Protein AF-A0A1H5YBR4-F1 (afdb_monomer_lite)

Sequence (71 aa):
MQTCGICGRVLNVEADPLSGDCGGDCWGCIGLIEAKHGWQQSVDFVAAEIASGLRDADGKPKPPEQPLPKS

pLDDT: mean 91.15, std 13.85, range [43.09, 98.5]

Foldseek 3Di:
DAAAPPPRHAAPDPQQQQRDDPPRHTVLVVLLVCVVVPVPVSVVVLVVCVVVVQAPPSSHGDPRPDPDPDD

Organism: NCBI:txid863522

Structure (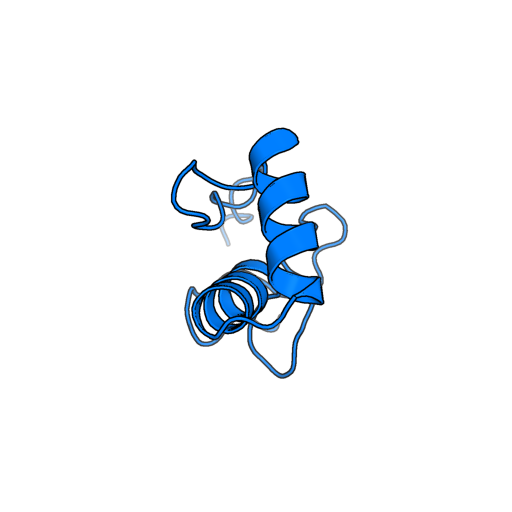mmCIF, N/CA/C/O backbone):
data_AF-A0A1H5YBR4-F1
#
_entry.id   AF-A0A1H5YBR4-F1
#
loop_
_atom_site.group_PDB
_atom_site.id
_atom_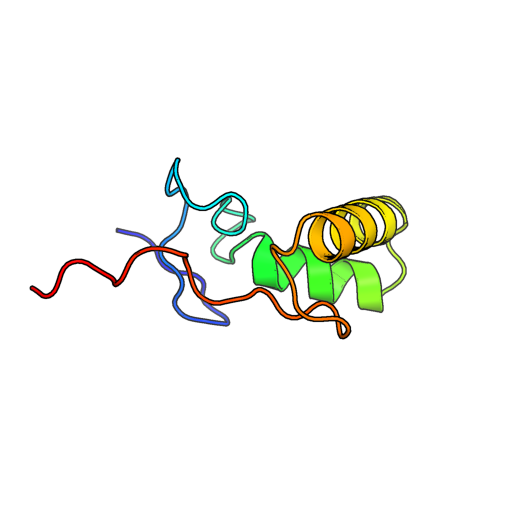site.type_symbol
_atom_site.label_atom_id
_atom_site.label_alt_id
_atom_site.label_comp_id
_atom_site.label_asym_id
_atom_site.label_entity_id
_atom_site.label_seq_id
_atom_site.pdbx_PDB_ins_code
_atom_site.Cartn_x
_atom_site.Cartn_y
_atom_site.Cartn_z
_atom_site.occupancy
_atom_site.B_iso_or_equiv
_atom_site.auth_seq_id
_atom_site.auth_comp_id
_atom_site.auth_asym_id
_atom_site.auth_atom_id
_atom_site.pdbx_PDB_model_num
ATOM 1 N N . MET A 1 1 ? -21.721 -5.834 0.812 1.00 65.00 1 MET A N 1
ATOM 2 C CA . MET A 1 1 ? -20.342 -5.547 1.250 1.00 65.00 1 MET A CA 1
ATOM 3 C C . MET A 1 1 ? -19.409 -6.223 0.265 1.00 65.00 1 MET A C 1
ATOM 5 O O . MET A 1 1 ? -19.566 -7.420 0.070 1.00 65.00 1 MET A O 1
ATOM 9 N N . GLN A 1 2 ? -18.553 -5.467 -0.422 1.00 90.88 2 GLN A N 1
ATOM 10 C CA . GLN A 1 2 ? -17.583 -6.031 -1.368 1.00 90.88 2 GLN A CA 1
ATOM 11 C C . GLN A 1 2 ? -16.253 -6.258 -0.649 1.00 90.88 2 GLN A C 1
ATOM 13 O O . GLN A 1 2 ? -15.912 -5.506 0.266 1.00 90.88 2 GLN A O 1
ATOM 18 N N . THR A 1 3 ? -15.526 -7.299 -1.037 1.00 96.12 3 THR A N 1
ATOM 19 C CA . THR A 1 3 ? -14.242 -7.675 -0.439 1.00 96.12 3 THR A CA 1
ATOM 20 C C . THR A 1 3 ? -13.203 -7.867 -1.528 1.00 96.12 3 THR A C 1
ATOM 22 O O . THR A 1 3 ? -13.532 -8.385 -2.590 1.00 96.12 3 THR A O 1
ATOM 25 N N . CYS A 1 4 ? -11.960 -7.506 -1.228 1.00 96.62 4 CYS A N 1
ATOM 26 C CA . CYS A 1 4 ? -10.799 -7.738 -2.076 1.00 96.62 4 CYS A CA 1
ATOM 27 C C . CYS A 1 4 ? -10.691 -9.220 -2.466 1.00 96.62 4 CYS A C 1
ATOM 29 O O . CYS A 1 4 ? -10.708 -10.083 -1.582 1.00 96.62 4 CYS A O 1
ATOM 31 N N . GLY A 1 5 ? -10.528 -9.509 -3.758 1.00 96.50 5 GLY A N 1
ATOM 32 C CA . GLY A 1 5 ? -10.349 -10.868 -4.273 1.00 96.50 5 GLY A CA 1
ATOM 33 C C . GLY A 1 5 ? -9.033 -11.521 -3.839 1.00 96.50 5 GLY A C 1
ATOM 34 O O . GLY A 1 5 ? -8.960 -12.744 -3.734 1.00 96.50 5 GLY A O 1
ATOM 35 N N . ILE A 1 6 ? -8.010 -10.719 -3.529 1.00 95.88 6 ILE A N 1
ATOM 36 C CA . ILE A 1 6 ? -6.682 -11.209 -3.126 1.00 95.88 6 ILE A CA 1
ATOM 37 C C . ILE A 1 6 ? -6.590 -11.516 -1.625 1.00 95.88 6 ILE A C 1
ATOM 39 O O . ILE A 1 6 ? -6.022 -12.537 -1.239 1.00 95.88 6 ILE A O 1
ATOM 43 N N . CYS A 1 7 ? -7.096 -10.629 -0.761 1.00 94.50 7 CYS A N 1
ATOM 44 C CA . CYS A 1 7 ? -6.867 -10.721 0.691 1.00 94.50 7 CYS A C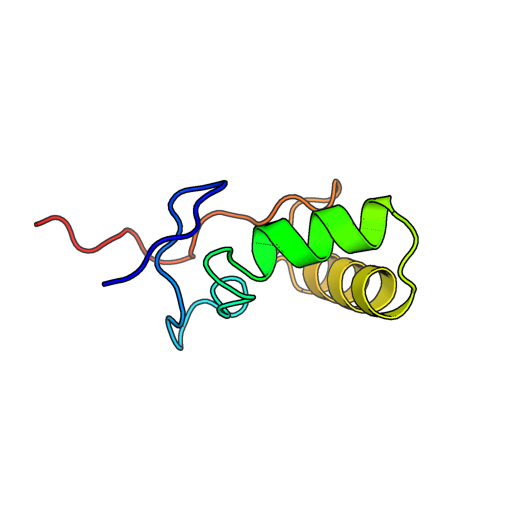A 1
ATOM 45 C C . CYS A 1 7 ? -8.136 -10.736 1.552 1.00 94.50 7 CYS A C 1
ATOM 47 O O . CYS A 1 7 ? -8.035 -10.847 2.772 1.00 94.50 7 CYS A O 1
ATOM 49 N N . GLY A 1 8 ? -9.324 -10.592 0.958 1.00 93.94 8 GLY A N 1
ATOM 50 C CA . GLY A 1 8 ? -10.596 -10.590 1.687 1.00 93.94 8 GLY A CA 1
ATOM 51 C C . GLY A 1 8 ? -10.889 -9.322 2.500 1.00 93.94 8 GLY A C 1
ATOM 52 O O . GLY A 1 8 ? -11.921 -9.262 3.167 1.00 93.94 8 GLY A O 1
ATOM 53 N N . ARG A 1 9 ? -10.031 -8.290 2.451 1.00 93.88 9 ARG A N 1
ATOM 54 C CA . ARG A 1 9 ? -10.300 -6.975 3.064 1.00 93.88 9 ARG A CA 1
ATOM 55 C C . ARG A 1 9 ? -11.609 -6.387 2.524 1.00 93.88 9 ARG A C 1
ATOM 57 O O . ARG A 1 9 ? -11.806 -6.362 1.313 1.00 93.88 9 ARG A O 1
ATOM 64 N N . VAL A 1 10 ? -12.468 -5.870 3.403 1.00 95.31 10 VAL A N 1
ATOM 65 C CA . VAL A 1 10 ? -13.673 -5.115 3.011 1.00 95.31 10 VAL A CA 1
ATOM 66 C C . VAL A 1 10 ? -13.269 -3.853 2.249 1.00 95.31 10 VAL A C 1
ATOM 68 O O . VAL A 1 10 ? -12.384 -3.141 2.707 1.00 95.31 10 VAL A O 1
ATOM 71 N N . LEU A 1 11 ? -13.902 -3.589 1.105 1.00 95.19 11 LEU A N 1
ATOM 72 C CA . LEU A 1 11 ? -13.578 -2.455 0.235 1.00 95.19 11 LEU A CA 1
ATOM 73 C C . LEU A 1 11 ? -14.318 -1.168 0.631 1.00 95.19 11 LEU A C 1
ATOM 75 O O . LEU A 1 11 ? -15.443 -1.226 1.131 1.00 95.19 11 LEU A O 1
ATOM 79 N N . ASN A 1 12 ? -13.706 -0.020 0.322 1.00 94.75 12 ASN A N 1
ATOM 80 C CA . ASN A 1 12 ? -14.233 1.338 0.523 1.00 94.75 12 ASN A CA 1
ATOM 81 C C . ASN A 1 12 ? -14.678 1.632 1.965 1.00 94.75 12 ASN A C 1
ATOM 83 O O . ASN A 1 12 ? -15.709 2.262 2.204 1.00 94.75 12 ASN A O 1
ATOM 87 N N . VAL A 1 13 ? -13.894 1.166 2.933 1.00 94.00 13 VAL A N 1
ATOM 88 C CA . VAL A 1 13 ? -14.059 1.510 4.344 1.00 94.00 13 VAL A CA 1
ATOM 89 C C . VAL A 1 13 ? -13.358 2.843 4.589 1.00 94.00 13 VAL A C 1
ATOM 91 O O . VAL A 1 13 ? -12.142 2.936 4.466 1.00 94.00 13 VAL A O 1
ATOM 94 N N . GLU A 1 14 ? -14.116 3.871 4.970 1.00 91.44 14 GLU A N 1
ATOM 95 C CA . GLU A 1 14 ? -13.605 5.237 5.185 1.00 91.44 14 GLU A CA 1
ATOM 96 C C . GLU A 1 14 ? -12.429 5.296 6.177 1.00 91.44 14 GLU A C 1
ATOM 98 O O . GLU A 1 14 ? -11.487 6.061 5.990 1.00 91.44 14 GLU A O 1
ATOM 103 N N . ALA A 1 15 ? -12.450 4.437 7.199 1.00 91.12 15 ALA A N 1
ATOM 104 C CA . ALA A 1 15 ? -11.402 4.337 8.213 1.00 91.12 15 ALA A CA 1
ATOM 105 C C . ALA A 1 15 ? -10.217 3.423 7.827 1.00 91.12 15 ALA A C 1
ATOM 107 O O . ALA A 1 15 ? -9.283 3.295 8.614 1.00 91.12 15 ALA A O 1
ATOM 108 N N . ASP A 1 16 ? -10.236 2.771 6.659 1.00 93.75 16 ASP A N 1
ATOM 109 C CA . ASP A 1 16 ? -9.128 1.945 6.154 1.00 93.75 16 ASP A CA 1
ATOM 110 C C . ASP A 1 16 ? -8.641 2.506 4.807 1.00 93.75 16 ASP A C 1
ATOM 112 O O . ASP A 1 16 ? -9.173 2.143 3.752 1.00 93.75 16 ASP A O 1
ATOM 116 N N . PRO A 1 17 ? -7.603 3.362 4.805 1.00 94.75 17 PRO A N 1
ATOM 117 C CA . PRO A 1 17 ? -7.050 3.951 3.584 1.00 94.75 17 PRO A CA 1
ATOM 118 C C . PRO A 1 17 ? -6.571 2.917 2.554 1.00 94.75 17 PRO A C 1
ATOM 120 O O . PRO A 1 17 ? -6.534 3.197 1.359 1.00 94.75 17 PRO A O 1
ATOM 123 N N . LEU A 1 18 ? -6.230 1.699 2.990 1.00 96.75 18 LEU A N 1
ATOM 124 C CA . LEU A 1 18 ? -5.773 0.624 2.111 1.00 96.75 18 LEU A CA 1
ATOM 125 C C . LEU A 1 18 ? -6.927 -0.231 1.566 1.00 96.75 18 LEU A C 1
ATOM 127 O O . LEU A 1 18 ? -6.668 -1.258 0.928 1.00 96.75 18 LEU A O 1
ATOM 131 N N . SER A 1 19 ? -8.179 0.151 1.834 1.00 96.50 19 SER A N 1
ATOM 132 C CA . SER A 1 19 ? -9.393 -0.530 1.371 1.00 96.50 19 SER A CA 1
ATOM 133 C C . SER A 1 19 ? -9.988 0.030 0.080 1.00 96.50 19 SER A C 1
ATOM 135 O O . SER A 1 19 ? -10.973 -0.529 -0.400 1.00 96.50 19 SER A O 1
ATOM 137 N N . GLY A 1 20 ? -9.417 1.101 -0.485 1.00 96.69 20 GLY A N 1
ATOM 138 C CA . GLY A 1 20 ? -9.917 1.703 -1.724 1.00 96.69 20 GLY A CA 1
ATOM 139 C C . GLY A 1 20 ? -10.101 0.660 -2.828 1.00 96.69 20 GLY A C 1
ATOM 140 O O . GLY A 1 20 ? -9.221 -0.176 -3.036 1.00 96.69 20 GLY A O 1
ATOM 141 N N . ASP A 1 21 ? -11.262 0.673 -3.479 1.00 97.00 21 ASP A N 1
ATOM 142 C CA . ASP A 1 21 ? -11.617 -0.286 -4.525 1.00 97.00 21 ASP A CA 1
ATOM 143 C C . ASP A 1 21 ? -10.894 0.036 -5.842 1.00 97.00 21 ASP A C 1
ATOM 145 O O . ASP A 1 21 ? -11.158 1.050 -6.489 1.00 97.00 21 ASP A O 1
ATOM 149 N N . CYS A 1 22 ? -9.986 -0.854 -6.238 1.00 96.44 22 CYS A N 1
ATOM 150 C CA . CYS A 1 22 ? -9.211 -0.794 -7.473 1.00 96.44 22 CYS A CA 1
ATOM 151 C C . CYS A 1 22 ? -9.738 -1.787 -8.528 1.00 96.44 22 CYS A C 1
ATOM 153 O O . CYS A 1 22 ? -8.957 -2.366 -9.279 1.00 96.44 22 CYS A O 1
ATOM 155 N N . GLY A 1 23 ? -11.0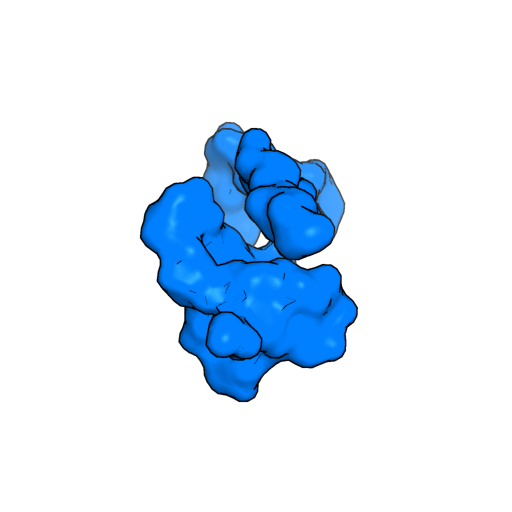57 -2.003 -8.582 1.00 95.31 23 GLY A N 1
ATOM 156 C CA . GLY A 1 23 ? -11.697 -2.908 -9.544 1.00 95.31 23 GLY A CA 1
ATOM 157 C C . GLY A 1 23 ? -11.995 -4.297 -8.977 1.00 95.31 23 GLY A C 1
ATOM 158 O O . GLY A 1 23 ? -11.898 -5.288 -9.695 1.00 95.31 23 GLY A O 1
ATOM 159 N N . GLY A 1 24 ? -12.352 -4.375 -7.694 1.00 94.81 24 GLY A N 1
ATOM 160 C CA . GLY A 1 24 ? -12.627 -5.615 -6.962 1.00 94.81 24 GLY A CA 1
ATOM 161 C C . GLY A 1 24 ? -11.494 -6.059 -6.035 1.00 94.81 24 GLY A C 1
ATOM 162 O O . GLY A 1 24 ? -11.692 -6.949 -5.210 1.00 94.81 24 GLY A O 1
ATOM 163 N N . ASP A 1 25 ? -10.338 -5.404 -6.106 1.00 97.38 25 ASP A N 1
ATOM 164 C CA . ASP A 1 25 ? -9.200 -5.610 -5.214 1.00 97.38 25 ASP A CA 1
ATOM 165 C C . ASP A 1 25 ? -8.869 -4.321 -4.467 1.00 97.38 25 ASP A C 1
ATOM 167 O O . ASP A 1 25 ? -9.075 -3.219 -4.968 1.00 97.38 25 ASP A O 1
ATOM 171 N N . CYS A 1 26 ? -8.362 -4.444 -3.244 1.00 97.38 26 CYS A N 1
ATOM 172 C CA . CYS A 1 26 ? -8.040 -3.273 -2.442 1.00 97.38 26 CYS A CA 1
ATOM 173 C C . CYS A 1 26 ? -6.725 -2.621 -2.886 1.00 97.38 26 CYS A C 1
ATOM 175 O O . CYS A 1 26 ? -5.775 -3.310 -3.279 1.00 97.38 26 CYS A O 1
ATOM 177 N N . TRP A 1 27 ? -6.624 -1.304 -2.699 1.00 97.69 27 TRP A N 1
ATOM 178 C CA . TRP A 1 27 ? -5.387 -0.539 -2.875 1.00 97.69 27 TRP A CA 1
ATOM 179 C C . TRP A 1 27 ? -4.191 -1.148 -2.120 1.00 97.69 27 TRP A C 1
ATOM 181 O O . TRP A 1 27 ? -3.065 -1.176 -2.618 1.00 97.69 27 TRP A O 1
ATOM 191 N N . GLY A 1 28 ? -4.426 -1.736 -0.942 1.00 97.38 28 GLY A N 1
ATOM 192 C CA . GLY A 1 28 ? -3.403 -2.479 -0.205 1.00 97.38 28 GLY A CA 1
ATOM 193 C C . GLY A 1 28 ? -2.709 -3.563 -1.044 1.00 97.38 28 GLY A C 1
ATOM 194 O O . GLY A 1 28 ? -1.483 -3.687 -0.990 1.00 97.38 28 GLY A O 1
ATOM 195 N N . CYS A 1 29 ? -3.468 -4.325 -1.832 1.00 97.81 29 CYS A N 1
ATOM 196 C CA . CYS A 1 29 ? -2.943 -5.375 -2.702 1.00 97.81 29 CYS A CA 1
ATOM 197 C C . CYS A 1 29 ? -2.436 -4.813 -4.031 1.00 97.81 29 CYS A C 1
ATOM 199 O O . CYS A 1 29 ? -1.296 -5.090 -4.406 1.00 97.81 29 CYS A O 1
ATOM 201 N N . ILE A 1 30 ? -3.258 -4.011 -4.711 1.00 98.25 30 ILE A N 1
ATOM 202 C CA . ILE A 1 30 ? -2.938 -3.484 -6.041 1.00 98.25 30 ILE A CA 1
ATOM 203 C C . ILE A 1 30 ? -1.717 -2.567 -5.995 1.00 98.25 30 ILE A C 1
ATOM 205 O O . ILE A 1 30 ? -0.769 -2.809 -6.736 1.00 98.25 30 ILE A O 1
ATOM 209 N N . GLY A 1 31 ? -1.650 -1.632 -5.042 1.00 97.94 31 GLY A N 1
ATOM 210 C CA . GLY A 1 31 ? -0.504 -0.732 -4.904 1.00 97.94 31 GLY A CA 1
ATOM 211 C C . GLY A 1 31 ? 0.820 -1.473 -4.683 1.00 97.94 31 GLY A C 1
ATOM 212 O O . GLY A 1 31 ? 1.842 -1.100 -5.254 1.00 97.94 31 GLY A O 1
ATOM 213 N N . LEU A 1 32 ? 0.818 -2.587 -3.934 1.00 98.31 32 LEU A N 1
ATOM 214 C CA . LEU A 1 32 ? 2.021 -3.413 -3.763 1.00 98.31 32 LEU A CA 1
ATOM 215 C C . LEU A 1 32 ? 2.409 -4.152 -5.050 1.00 98.31 32 LEU A C 1
ATOM 217 O O . LEU A 1 32 ? 3.596 -4.254 -5.361 1.00 98.31 32 LEU A O 1
ATOM 221 N N . ILE A 1 33 ? 1.434 -4.708 -5.772 1.00 98.31 33 ILE A N 1
ATOM 222 C CA . ILE A 1 33 ? 1.680 -5.397 -7.045 1.00 98.31 33 ILE A CA 1
ATOM 223 C C . ILE A 1 33 ? 2.265 -4.402 -8.048 1.00 98.31 33 ILE A C 1
ATOM 225 O O . ILE A 1 33 ? 3.334 -4.640 -8.600 1.00 98.31 33 ILE A O 1
ATOM 2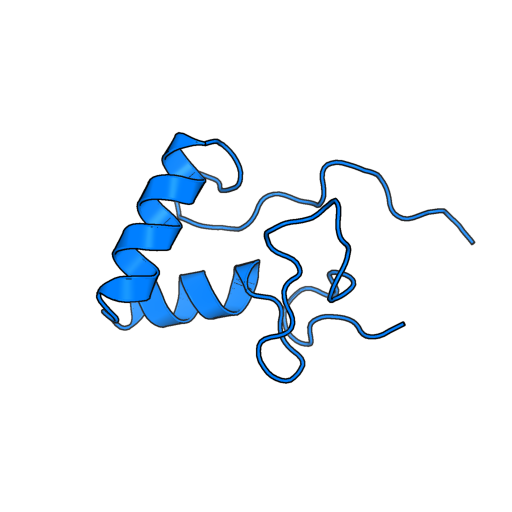29 N N . GLU A 1 34 ? 1.627 -3.254 -8.221 1.00 98.44 34 GLU A N 1
ATOM 230 C CA . GLU A 1 34 ? 2.079 -2.203 -9.128 1.00 98.44 34 GLU A CA 1
ATOM 231 C C . GLU A 1 34 ? 3.476 -1.680 -8.777 1.00 98.44 34 GLU A C 1
ATOM 233 O O . GLU A 1 34 ? 4.325 -1.558 -9.663 1.00 98.44 34 GLU A O 1
ATOM 238 N N . ALA A 1 35 ? 3.756 -1.445 -7.490 1.00 98.19 35 ALA A N 1
ATOM 239 C CA . ALA A 1 35 ? 5.081 -1.036 -7.033 1.00 98.19 35 ALA A CA 1
ATOM 240 C C . ALA A 1 35 ? 6.151 -2.090 -7.368 1.00 98.19 35 ALA A C 1
ATOM 242 O O . ALA A 1 35 ? 7.233 -1.750 -7.846 1.00 98.19 35 ALA A O 1
ATOM 243 N N . LYS A 1 36 ? 5.843 -3.385 -7.199 1.00 97.88 36 LYS A N 1
ATOM 244 C CA . LYS A 1 36 ? 6.744 -4.490 -7.579 1.00 97.88 36 LYS A CA 1
ATOM 245 C C . LYS A 1 36 ? 6.976 -4.587 -9.084 1.00 97.88 36 LYS A C 1
ATOM 247 O O . LYS A 1 36 ? 8.039 -5.036 -9.502 1.00 97.88 36 LYS A O 1
ATOM 252 N N . HIS A 1 37 ? 6.002 -4.165 -9.884 1.00 98.00 37 HIS A N 1
ATOM 253 C CA . HIS A 1 37 ? 6.120 -4.066 -11.337 1.00 98.00 37 HIS A CA 1
ATOM 254 C C . HIS A 1 37 ? 6.764 -2.746 -11.805 1.00 98.00 37 HIS A C 1
ATOM 256 O O . HIS A 1 37 ? 6.935 -2.548 -13.006 1.00 98.00 37 HIS A O 1
ATOM 262 N N . GLY A 1 38 ? 7.172 -1.870 -10.878 1.00 97.31 38 GLY A N 1
ATOM 263 C CA . GLY A 1 38 ? 7.921 -0.651 -11.175 1.00 97.31 38 GLY A CA 1
ATOM 264 C C . GLY A 1 38 ? 7.061 0.543 -11.580 1.00 97.31 38 GLY A C 1
ATOM 265 O O . GLY A 1 38 ? 7.580 1.485 -12.180 1.00 97.31 38 GLY A O 1
ATOM 266 N N . TRP A 1 39 ? 5.758 0.544 -11.276 1.00 97.88 39 TRP A N 1
ATOM 267 C CA . TRP A 1 39 ? 4.942 1.728 -11.530 1.00 97.88 39 TRP A CA 1
ATOM 268 C C . TRP A 1 39 ? 5.260 2.816 -10.502 1.00 97.88 39 TRP A C 1
ATOM 270 O O . TRP A 1 39 ? 4.906 2.698 -9.329 1.00 97.88 39 TRP A O 1
ATOM 280 N N . GLN A 1 40 ? 5.957 3.867 -10.946 1.00 98.12 40 GLN A N 1
ATOM 281 C CA . GLN A 1 40 ? 6.580 4.856 -10.059 1.00 98.12 40 GLN A CA 1
ATOM 282 C C . GLN A 1 40 ? 5.598 5.491 -9.070 1.00 98.12 40 GLN A C 1
ATOM 284 O O . GLN A 1 40 ? 5.916 5.626 -7.896 1.00 98.12 40 GLN A O 1
ATOM 289 N N . GLN A 1 41 ? 4.383 5.807 -9.519 1.00 97.75 41 GLN A N 1
ATOM 290 C CA . GLN A 1 41 ? 3.362 6.387 -8.651 1.00 97.75 41 GLN A CA 1
ATOM 291 C C . GLN A 1 41 ? 3.030 5.458 -7.470 1.00 97.75 41 GLN A C 1
ATOM 293 O O . GLN A 1 41 ? 2.996 5.903 -6.324 1.00 97.75 41 GLN A O 1
ATOM 298 N N . SER A 1 42 ? 2.844 4.162 -7.722 1.00 98.06 42 SER A N 1
ATOM 299 C CA . SER A 1 42 ? 2.563 3.183 -6.667 1.00 98.06 42 SER A CA 1
ATOM 300 C C . SER A 1 42 ? 3.789 2.919 -5.791 1.00 98.06 42 SER A C 1
ATOM 302 O O . SER A 1 42 ? 3.629 2.706 -4.593 1.00 98.06 42 SER A O 1
ATOM 304 N N . VAL A 1 43 ? 5.011 3.007 -6.333 1.00 98.50 43 VAL A N 1
ATOM 305 C CA . VAL A 1 43 ? 6.250 2.975 -5.529 1.00 98.50 43 VAL A CA 1
ATOM 306 C C . VAL A 1 43 ? 6.271 4.122 -4.516 1.00 98.50 43 VAL A C 1
ATOM 308 O O . VAL A 1 43 ? 6.508 3.881 -3.331 1.00 98.50 43 VAL A O 1
ATOM 311 N N . ASP A 1 44 ? 5.979 5.345 -4.960 1.00 98.31 44 ASP A N 1
ATOM 312 C CA . ASP A 1 44 ? 6.009 6.538 -4.111 1.00 98.31 44 ASP A CA 1
ATOM 313 C C . ASP A 1 44 ? 4.938 6.467 -3.010 1.00 98.31 44 ASP A C 1
ATOM 315 O O . ASP A 1 44 ? 5.225 6.726 -1.837 1.00 98.31 44 ASP A O 1
ATOM 319 N N . PHE A 1 45 ? 3.719 6.037 -3.357 1.00 98.06 45 PHE A N 1
ATOM 320 C CA . PHE A 1 45 ? 2.657 5.833 -2.371 1.00 98.06 45 PHE A CA 1
ATOM 321 C C . PHE A 1 45 ? 2.993 4.724 -1.371 1.00 98.06 45 PHE A C 1
ATOM 323 O O . PHE A 1 45 ? 2.872 4.943 -0.167 1.00 98.06 45 PHE A O 1
ATOM 330 N N . VAL A 1 46 ? 3.467 3.560 -1.830 1.00 98.06 46 VAL A N 1
ATOM 331 C CA . VAL A 1 46 ? 3.842 2.451 -0.936 1.00 98.06 46 VAL A CA 1
ATOM 332 C C . VAL A 1 46 ? 4.955 2.880 0.021 1.00 98.06 46 VAL A C 1
ATOM 334 O O . VAL A 1 46 ? 4.893 2.548 1.204 1.00 98.06 46 VAL A O 1
ATOM 337 N N . ALA A 1 47 ? 5.937 3.658 -0.439 1.00 98.19 47 ALA A N 1
ATOM 338 C CA . ALA A 1 47 ? 6.987 4.194 0.425 1.00 98.19 47 ALA A CA 1
ATOM 339 C C . ALA A 1 47 ? 6.429 5.144 1.502 1.00 98.19 47 ALA A C 1
ATOM 341 O O . ALA A 1 47 ? 6.790 5.024 2.677 1.00 98.19 47 ALA A O 1
ATOM 342 N N . ALA A 1 48 ? 5.513 6.046 1.133 1.00 98.19 48 ALA A N 1
ATOM 343 C CA . ALA A 1 48 ? 4.844 6.932 2.085 1.00 98.19 48 ALA A CA 1
ATOM 344 C C . ALA A 1 48 ? 3.991 6.153 3.106 1.00 98.19 48 ALA A C 1
ATOM 346 O O . ALA A 1 48 ? 3.977 6.486 4.289 1.00 98.19 48 ALA A O 1
ATOM 347 N N . GLU A 1 49 ? 3.328 5.082 2.671 1.00 97.88 49 GLU A N 1
ATOM 348 C CA . GLU A 1 49 ? 2.497 4.212 3.511 1.00 97.88 49 GLU A CA 1
ATOM 349 C C . GLU A 1 49 ? 3.316 3.347 4.478 1.00 97.88 49 GLU A C 1
ATOM 351 O O . GLU A 1 49 ? 2.874 3.064 5.592 1.00 97.88 49 GLU A O 1
ATOM 356 N N . ILE A 1 50 ? 4.528 2.944 4.087 1.00 97.75 50 ILE A N 1
ATOM 357 C CA . ILE A 1 50 ? 5.492 2.322 5.003 1.00 97.75 50 ILE A CA 1
ATOM 358 C C . ILE A 1 50 ? 5.921 3.342 6.061 1.00 97.75 50 ILE A C 1
ATOM 360 O O . ILE A 1 50 ? 5.906 3.034 7.253 1.00 97.75 50 ILE A O 1
ATOM 364 N N . ALA A 1 51 ? 6.255 4.568 5.646 1.00 97.81 51 ALA A N 1
ATOM 365 C CA . ALA A 1 51 ? 6.677 5.628 6.560 1.00 97.81 51 ALA A CA 1
ATOM 366 C C . ALA A 1 51 ? 5.570 6.044 7.548 1.00 97.81 51 ALA A C 1
ATOM 368 O O . ALA A 1 51 ? 5.872 6.379 8.692 1.00 97.81 51 ALA A O 1
ATOM 369 N N . SER A 1 52 ? 4.298 5.982 7.141 1.00 95.38 52 SER A N 1
ATOM 370 C CA . SER A 1 52 ? 3.143 6.236 8.014 1.00 95.38 52 SER A CA 1
ATOM 371 C C . SER A 1 52 ? 2.709 5.020 8.841 1.00 95.38 52 SER A C 1
ATOM 373 O O . SER A 1 52 ? 1.819 5.133 9.680 1.00 95.38 52 SER A O 1
ATOM 375 N N . GLY A 1 53 ? 3.337 3.859 8.635 1.00 95.50 53 GLY A N 1
ATOM 376 C CA . GLY A 1 53 ? 3.067 2.640 9.389 1.00 95.50 53 GLY A CA 1
ATOM 377 C C . GLY A 1 53 ? 1.835 1.854 8.935 1.00 95.50 53 GLY A C 1
ATOM 378 O O . GLY A 1 53 ? 1.488 0.884 9.611 1.00 95.50 53 GLY A O 1
ATOM 379 N N . LEU A 1 54 ? 1.215 2.211 7.805 1.00 95.25 54 LEU A N 1
ATOM 380 C CA . LEU A 1 54 ? 0.093 1.482 7.194 1.00 95.25 54 LEU A CA 1
ATOM 381 C C . LEU A 1 54 ? 0.526 0.134 6.589 1.00 95.25 54 LEU A C 1
ATOM 383 O O . LEU A 1 54 ? -0.276 -0.794 6.454 1.00 95.25 54 LEU A O 1
ATOM 387 N N . ARG A 1 55 ? 1.806 0.013 6.230 1.00 97.12 55 ARG A N 1
ATOM 388 C CA . ARG A 1 55 ? 2.415 -1.201 5.674 1.00 97.12 55 ARG A CA 1
ATOM 389 C C . ARG A 1 55 ? 3.570 -1.699 6.532 1.00 97.12 55 ARG A C 1
ATOM 391 O O . ARG A 1 55 ? 4.158 -0.951 7.313 1.00 97.12 55 ARG A O 1
ATOM 398 N N . ASP A 1 56 ? 3.888 -2.976 6.374 1.00 96.94 56 ASP A N 1
ATOM 399 C CA . ASP A 1 56 ? 5.149 -3.543 6.845 1.00 96.94 56 ASP A CA 1
ATOM 400 C C . ASP A 1 56 ? 6.308 -3.095 5.942 1.00 96.94 56 ASP A C 1
ATOM 402 O O . ASP A 1 56 ? 6.098 -2.628 4.823 1.00 96.94 56 ASP A O 1
ATOM 406 N N . ALA A 1 57 ? 7.551 -3.258 6.404 1.00 95.81 57 ALA A N 1
ATOM 407 C CA . ALA A 1 57 ? 8.745 -2.826 5.667 1.00 95.81 57 ALA A CA 1
ATOM 408 C C . ALA A 1 57 ? 8.906 -3.498 4.285 1.00 95.81 57 ALA A C 1
ATOM 410 O O . ALA A 1 57 ? 9.610 -2.973 3.427 1.00 95.81 57 ALA A O 1
ATOM 411 N N . ASP A 1 58 ? 8.253 -4.641 4.054 1.00 94.94 58 ASP A N 1
ATOM 412 C CA . ASP A 1 58 ? 8.212 -5.339 2.763 1.00 94.94 58 ASP A CA 1
ATOM 413 C C . ASP A 1 58 ? 7.051 -4.880 1.851 1.00 94.94 58 ASP A C 1
ATOM 415 O O . ASP A 1 58 ? 6.813 -5.466 0.790 1.00 94.94 58 ASP A O 1
ATOM 419 N N . GLY A 1 59 ? 6.319 -3.839 2.262 1.00 94.69 59 GLY A N 1
ATOM 420 C CA . GLY A 1 59 ? 5.200 -3.242 1.539 1.00 94.69 59 GLY A CA 1
ATOM 421 C C . GLY A 1 59 ? 3.873 -3.983 1.702 1.00 94.69 59 GLY A C 1
ATOM 422 O O . GLY A 1 59 ? 2.865 -3.554 1.126 1.00 94.69 59 GLY A O 1
ATOM 423 N N . LYS A 1 60 ? 3.815 -5.077 2.474 1.00 95.75 60 LYS A N 1
ATOM 424 C CA . LYS A 1 60 ? 2.538 -5.749 2.740 1.00 95.75 60 LYS A CA 1
ATOM 425 C C . LYS A 1 60 ? 1.600 -4.827 3.523 1.00 95.75 60 LYS A C 1
ATOM 427 O O . LYS A 1 60 ? 2.036 -4.185 4.478 1.00 95.75 60 LYS A O 1
ATOM 432 N N . PRO A 1 61 ? 0.316 -4.741 3.131 1.00 94.69 61 PRO A N 1
ATOM 433 C CA . PRO A 1 61 ? -0.658 -3.977 3.893 1.00 94.69 61 PRO A CA 1
ATOM 434 C C . PRO A 1 61 ? -0.865 -4.631 5.260 1.00 94.69 61 PRO A C 1
ATOM 436 O O . PRO A 1 61 ? -1.160 -5.827 5.330 1.00 9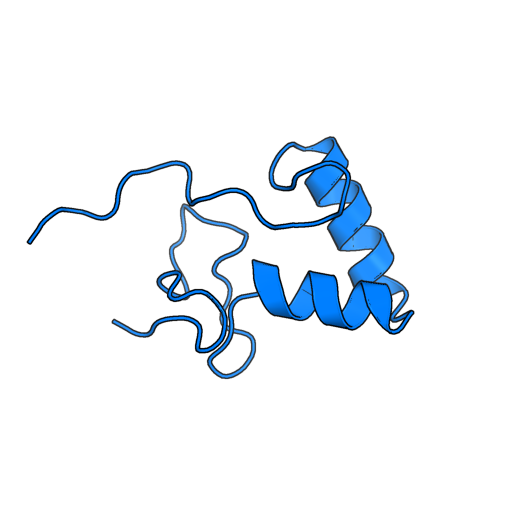4.69 61 PRO A O 1
ATOM 439 N N . LYS A 1 62 ? -0.766 -3.850 6.341 1.00 92.88 62 LYS A N 1
ATOM 440 C CA . LYS A 1 62 ? -1.148 -4.341 7.670 1.00 92.88 62 LYS A CA 1
ATOM 441 C C . LYS A 1 62 ? -2.647 -4.620 7.716 1.00 92.88 62 LYS A C 1
ATOM 443 O O . LYS A 1 62 ? -3.373 -4.031 6.915 1.00 92.88 62 LYS A O 1
ATOM 448 N N . PRO A 1 63 ? -3.138 -5.487 8.618 1.00 86.38 63 PRO A N 1
ATOM 449 C CA . PRO A 1 63 ? -4.571 -5.678 8.821 1.00 86.38 63 PRO A CA 1
ATOM 450 C C . PRO A 1 63 ? -5.281 -4.344 9.106 1.00 86.38 63 PRO A C 1
ATOM 452 O O . PRO A 1 63 ? -4.647 -3.441 9.653 1.00 86.38 63 PRO A O 1
ATOM 455 N N . PRO A 1 64 ? -6.574 -4.201 8.756 1.00 78.19 64 PRO A N 1
ATOM 456 C CA . PRO A 1 64 ? -7.345 -3.028 9.161 1.00 78.19 64 PRO A CA 1
ATOM 457 C C . PRO A 1 64 ? -7.236 -2.826 10.678 1.00 78.19 64 PRO A C 1
ATOM 459 O O . PRO A 1 64 ? -7.315 -3.786 11.446 1.00 78.19 64 PRO A O 1
ATOM 462 N N . GLU A 1 65 ? -7.050 -1.576 11.102 1.00 63.91 65 GLU A N 1
ATOM 463 C CA . GLU A 1 65 ? -6.778 -1.205 12.500 1.00 63.91 65 GLU A CA 1
ATOM 464 C C . GLU A 1 65 ? -7.962 -1.502 13.445 1.00 63.91 65 GLU A C 1
ATOM 466 O O . GLU A 1 65 ? -7.819 -1.484 14.665 1.00 63.91 65 GLU A O 1
ATOM 471 N N . GLN A 1 66 ? -9.130 -1.849 12.892 1.00 53.12 66 GLN A N 1
ATOM 472 C CA . GLN A 1 66 ? -10.296 -2.295 13.647 1.00 53.12 66 GLN A CA 1
ATOM 473 C C . GLN A 1 66 ? -10.655 -3.745 13.294 1.00 53.12 66 GLN A C 1
ATOM 475 O O . GLN A 1 66 ? -10.689 -4.102 12.111 1.00 53.12 66 GLN A O 1
ATOM 480 N N . PRO A 1 67 ? -10.962 -4.597 14.293 1.00 53.12 67 PRO A N 1
ATOM 481 C CA . PRO A 1 67 ? -11.483 -5.922 14.015 1.00 53.12 67 PRO A CA 1
ATOM 482 C C . PRO A 1 67 ? -12.797 -5.785 13.245 1.00 53.12 67 PRO A C 1
ATOM 484 O O . PRO A 1 67 ? -13.653 -4.973 13.600 1.00 53.12 67 PRO A O 1
ATOM 487 N N . LEU A 1 68 ? -12.948 -6.606 12.203 1.00 51.06 68 LEU A N 1
ATOM 488 C CA . LEU A 1 68 ? -14.216 -6.805 11.506 1.00 51.06 68 LEU A CA 1
ATOM 489 C C . LEU A 1 68 ? -15.337 -6.928 12.557 1.00 51.06 68 LEU A C 1
ATOM 491 O O . LEU A 1 68 ? -15.166 -7.719 13.496 1.00 51.06 68 LEU A O 1
ATOM 495 N N . PRO A 1 69 ? -16.457 -6.185 12.450 1.00 43.09 69 PRO A N 1
ATOM 496 C CA . PRO A 1 69 ? -17.596 -6.434 13.318 1.00 43.09 69 PRO A CA 1
ATOM 497 C C . PRO A 1 69 ? -17.980 -7.909 13.169 1.00 43.09 69 PRO A C 1
ATOM 499 O O . PRO A 1 69 ? -18.303 -8.373 12.074 1.00 43.09 69 PRO A O 1
ATOM 502 N N . LYS A 1 70 ? -17.859 -8.665 14.267 1.00 44.28 70 LYS A N 1
ATOM 503 C CA . LYS A 1 70 ? -18.292 -10.061 14.320 1.00 44.28 70 LYS A CA 1
ATOM 504 C C . LYS A 1 70 ? -19.803 -10.067 14.090 1.00 44.28 70 LYS A C 1
ATOM 506 O O . LYS A 1 70 ? -20.524 -9.430 14.855 1.00 44.28 70 LYS A O 1
ATOM 511 N N . SER A 1 71 ? -20.240 -10.712 13.009 1.00 57.28 71 SER A N 1
ATOM 512 C CA . SER A 1 71 ? -21.649 -11.076 12.811 1.00 57.28 71 SER A CA 1
ATOM 513 C C . SER A 1 71 ? -22.054 -12.185 13.772 1.00 57.28 71 SER A C 1
ATOM 515 O O . SER A 1 71 ? -21.164 -12.989 14.139 1.00 57.28 71 SER A O 1
#

Secondary structure (DSSP, 8-state):
--B-TTT-PBSS-TT-GGG-BSSSSBHHHHHHHHHHTT-HHHHHHHHHHHHTTSB-TTSPBPPPSS-----

Radius of gyration: 11.76 Å; chains: 1; bounding box: 30×18×26 Å